Protein AF-A0ABD0MDK9-F1 (afdb_monomer)

Solvent-accessible surface area (backbone atoms only — not comparable to full-atom values): 8012 Å² total; per-residue (Å²): 131,85,77,74,62,84,59,56,64,58,52,56,48,63,74,42,46,63,67,39,83,63,83,45,73,47,79,45,79,49,77,34,37,79,89,39,46,69,60,51,54,50,42,45,72,70,36,65,70,64,54,49,23,35,31,42,37,36,30,46,27,69,69,56,95,83,61,62,72,77,84,61,72,55,81,54,61,50,82,54,96,24,39,38,39,37,40,30,68,89,30,32,78,54,69,41,82,74,48,78,44,80,48,94,55,40,35,34,43,33,34,37,35,37,46,85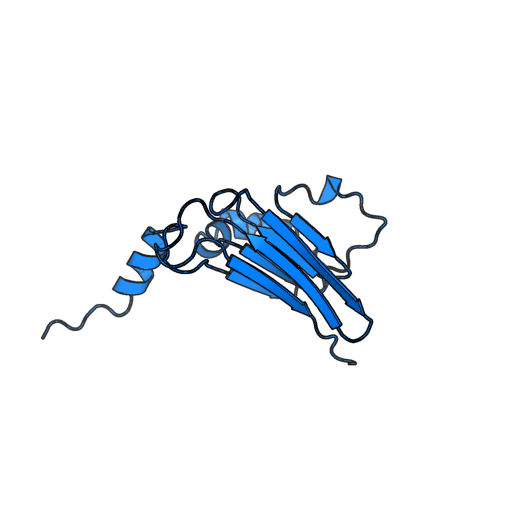,54,60,46,97,89,44,84,61,45,79,47,75,48,75,45,66,51,93,90,92

InterPro domains:
  IPR036691 Endonuclease/exonuclease/phosphatase superfamily [G3DSA:3.60.10.10] (24-136)

Radius of gyration: 16.63 Å; Cα contacts (8 Å, |Δi|>4): 218; chains: 1; bounding box: 62×32×38 Å

Foldseek 3Di:
DPDPPPCPVVVVQLVCQLQDQDFAEAEDEDLAQVVCVVVLVVCCVPPSSSVSGQKYKYFQNPDDPPDPCVVVPPPQWDDDQGIIMRGRVQFFDPKAWDDFDHDPQKTKTWIKTQTPHHPPVDRIDIDMHMDGDPVD

Secondary structure (DSSP, 8-state):
-----TTHHHHHHHHHGGGSSS--EEEEE-S-SGGGHHHHHHHHHH-HHHHT-SEEEEE-----TTS-GGGG--TTEEEETTEEEEE-TTT-SEEEEEEEEEETTEEEEEEEEE-SS--TT-S-EEEEEEE--TT-

Sequence (136 aa):
RKRGKRAGALVKLRDRGFRTALPSIHLANLRSLPNKMDELLFLNRINKDFSKCAALYFTETWLSESIPDNGLHISGFQLGGGLCFYINEGWCSDVTTLKKMCSPNLEALFINCKPFYSPREFSSFILVNVYVPPDA

pLDDT: mean 78.4, std 12.71, range [41.94, 91.75]

Organism: Cirrhinus mrigala (NCBI:txid683832)

Nearest PDB structures (foldseek):
  5tp1-assembly2_B  TM=6.676E-01  e=5.658E-01  Mus musculus
  5wy2-assembly1_A  TM=6.512E-01  e=5.658E-01  Homo sapiens
  6e8r-assembly2_B  TM=6.709E-01  e=7.823E-01  Homo sapiens
  2jq5-assembly1_A  TM=6.627E-01  e=1.495E+00  Rhodopseudomonas palustris
  8rj3-assembly1_H  TM=3.656E-01  e=1.702E+00  Homo sapiens

Structure (mmCIF, N/CA/C/O backbone):
data_AF-A0ABD0MDK9-F1
#
_entry.id   AF-A0ABD0MDK9-F1
#
loop_
_atom_site.group_PDB
_atom_site.id
_atom_site.type_symbol
_atom_site.label_atom_id
_atom_site.label_alt_id
_atom_site.label_comp_id
_atom_site.label_asym_id
_atom_site.label_entity_id
_atom_site.label_seq_id
_atom_site.pdbx_PDB_ins_code
_atom_site.Cartn_x
_atom_site.Cartn_y
_atom_site.Cartn_z
_atom_site.occupancy
_atom_site.B_iso_or_equiv
_atom_site.auth_seq_id
_atom_site.auth_comp_id
_atom_site.auth_asym_id
_atom_site.auth_atom_id
_atom_site.pdbx_PDB_model_num
ATOM 1 N N . ARG A 1 1 ? -42.391 10.320 0.387 1.00 51.50 1 ARG A N 1
ATOM 2 C CA . ARG A 1 1 ? -41.170 9.478 0.521 1.00 51.50 1 ARG A CA 1
ATOM 3 C C . ARG A 1 1 ? -39.940 10.352 0.237 1.00 51.50 1 ARG A C 1
ATOM 5 O O . ARG A 1 1 ? -39.731 10.706 -0.916 1.00 51.50 1 ARG A O 1
ATOM 12 N N . LYS A 1 2 ? -39.170 10.787 1.251 1.00 54.94 2 LYS A N 1
ATOM 13 C CA . LYS A 1 2 ? -37.947 11.588 1.019 1.00 54.94 2 LYS A CA 1
ATOM 14 C C . LYS A 1 2 ? -36.906 10.698 0.329 1.00 54.94 2 LYS A C 1
ATOM 16 O O . LYS A 1 2 ? -36.424 9.743 0.928 1.00 54.94 2 LYS A O 1
ATOM 21 N N . ARG A 1 3 ? -36.597 10.982 -0.938 1.00 56.81 3 ARG A N 1
ATOM 22 C CA . ARG A 1 3 ? -35.500 10.342 -1.680 1.00 56.81 3 ARG A CA 1
ATOM 23 C C . ARG A 1 3 ? -34.206 10.639 -0.915 1.00 56.81 3 ARG A C 1
ATOM 25 O O . ARG A 1 3 ? -33.827 11.802 -0.798 1.00 56.81 3 ARG A O 1
ATOM 32 N N . GLY A 1 4 ? -33.565 9.619 -0.344 1.00 62.53 4 GLY A N 1
ATOM 33 C CA . GLY A 1 4 ? -32.266 9.790 0.308 1.00 62.53 4 GLY A CA 1
ATOM 34 C C . GLY A 1 4 ? -31.289 10.443 -0.670 1.00 62.53 4 GLY A C 1
ATOM 35 O O . GLY A 1 4 ? -31.184 10.005 -1.818 1.00 62.53 4 GLY A O 1
ATOM 36 N N . LYS A 1 5 ? -30.608 11.520 -0.255 1.00 60.97 5 LYS A N 1
ATOM 37 C CA . LYS A 1 5 ? -29.546 12.122 -1.071 1.00 60.97 5 LYS A CA 1
ATOM 38 C C . LYS A 1 5 ? -28.482 11.045 -1.282 1.00 60.97 5 LYS A C 1
ATOM 40 O O . LYS A 1 5 ? -27.826 10.657 -0.320 1.00 60.97 5 LYS A O 1
ATOM 45 N N . ARG A 1 6 ? -28.317 10.567 -2.521 1.00 58.44 6 ARG A N 1
ATOM 46 C CA . ARG A 1 6 ? -27.369 9.495 -2.894 1.00 58.44 6 ARG A CA 1
ATOM 47 C C . ARG A 1 6 ? -25.938 9.760 -2.395 1.00 58.44 6 ARG A C 1
ATOM 49 O O . ARG A 1 6 ? -25.221 8.824 -2.080 1.00 58.44 6 ARG A O 1
ATOM 56 N N . ALA A 1 7 ? -25.564 11.030 -2.227 1.00 65.06 7 ALA A N 1
ATOM 57 C CA . ALA A 1 7 ? -24.261 11.443 -1.709 1.00 65.06 7 ALA A CA 1
ATOM 58 C C . ALA A 1 7 ? -24.119 11.406 -0.169 1.00 65.06 7 ALA A C 1
ATOM 60 O O . ALA A 1 7 ? -23.004 11.466 0.334 1.00 65.06 7 ALA A O 1
ATOM 61 N N . GLY A 1 8 ? -25.204 11.301 0.608 1.00 75.81 8 GLY A N 1
ATOM 62 C CA . GLY A 1 8 ? -25.149 11.445 2.071 1.00 75.81 8 GLY A CA 1
ATOM 63 C C . GLY A 1 8 ? -24.365 10.338 2.786 1.00 75.81 8 GLY A C 1
ATOM 64 O O . GLY A 1 8 ? -23.728 10.604 3.798 1.00 75.81 8 GLY A O 1
ATOM 65 N N . ALA A 1 9 ? -24.383 9.111 2.259 1.00 75.44 9 ALA A N 1
ATOM 66 C CA . ALA A 1 9 ? -23.594 8.005 2.807 1.00 75.44 9 ALA A CA 1
ATOM 67 C C . ALA A 1 9 ? -22.091 8.190 2.541 1.00 75.44 9 ALA A C 1
ATOM 69 O O . ALA A 1 9 ? -21.283 8.000 3.443 1.00 75.44 9 ALA A O 1
ATOM 70 N N . LEU A 1 10 ? -21.731 8.628 1.331 1.00 73.88 10 LEU A N 1
ATOM 71 C CA . LEU A 1 10 ? -20.344 8.874 0.937 1.00 73.88 10 LEU A CA 1
ATOM 72 C C . LEU A 1 10 ? -19.743 10.064 1.697 1.00 73.88 10 LEU A C 1
ATOM 74 O O . LEU A 1 10 ? -18.620 9.978 2.179 1.00 73.88 10 LEU A O 1
ATOM 78 N N . VAL A 1 11 ? -20.518 11.136 1.890 1.00 77.06 11 VAL A N 1
ATOM 79 C CA . VAL A 1 11 ? -20.119 12.274 2.735 1.00 77.06 11 VAL A CA 1
ATOM 80 C C . VAL A 1 11 ? -19.878 11.818 4.177 1.00 77.06 11 VAL A C 1
ATOM 82 O O . VAL A 1 11 ? -18.810 12.070 4.719 1.00 77.06 11 VAL A O 1
ATOM 85 N N . LYS A 1 12 ? -20.800 11.037 4.761 1.00 77.69 12 LYS A N 1
ATOM 86 C CA . LYS A 1 12 ? -20.620 10.472 6.110 1.00 77.69 12 LYS A CA 1
ATOM 87 C C . LYS A 1 12 ? -19.401 9.553 6.225 1.00 77.69 12 LYS A C 1
ATOM 89 O O . LYS A 1 12 ? -18.816 9.477 7.298 1.00 77.69 12 LYS A O 1
ATOM 94 N N . LEU A 1 13 ? -19.043 8.824 5.166 1.00 76.19 13 LEU A N 1
ATOM 95 C CA . LEU A 1 13 ? -17.830 8.000 5.139 1.00 76.19 13 LEU A CA 1
ATOM 96 C C . LEU A 1 13 ? -16.570 8.870 5.104 1.00 76.19 13 LEU A C 1
ATOM 98 O O . LEU A 1 13 ? -15.664 8.635 5.897 1.00 76.19 13 LEU A O 1
ATOM 102 N N . ARG A 1 14 ? -16.540 9.913 4.266 1.00 76.94 14 ARG A N 1
ATOM 103 C CA . ARG A 1 14 ? -15.432 10.883 4.218 1.00 76.94 14 ARG A CA 1
ATOM 104 C C . ARG A 1 14 ? -15.234 11.613 5.549 1.00 76.94 14 ARG A C 1
ATOM 106 O O . ARG A 1 14 ? -14.097 11.821 5.968 1.00 76.94 14 ARG A O 1
ATOM 113 N N . ASP A 1 15 ? -16.323 11.940 6.243 1.00 78.88 15 ASP A N 1
ATOM 114 C CA . ASP A 1 15 ? -16.276 12.584 7.562 1.00 78.88 15 ASP A CA 1
ATOM 115 C C . ASP A 1 15 ? -15.698 11.666 8.652 1.00 78.88 15 ASP A C 1
ATOM 117 O O . ASP A 1 15 ? -15.120 12.151 9.624 1.00 78.88 15 ASP A O 1
ATOM 121 N N . ARG A 1 16 ? -15.803 10.338 8.495 1.00 77.81 16 ARG A N 1
ATOM 122 C CA . ARG A 1 16 ? -15.221 9.368 9.440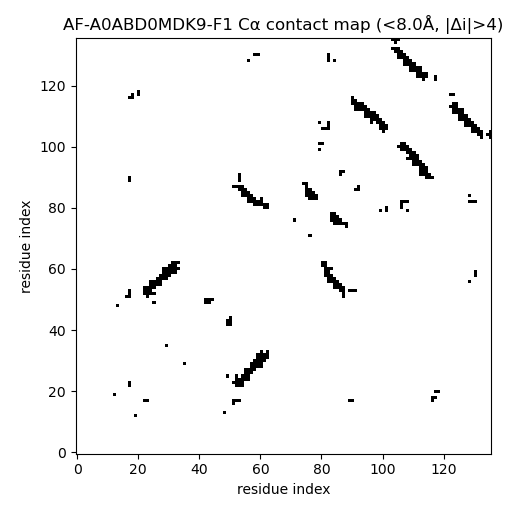 1.00 77.81 16 ARG A CA 1
ATOM 123 C C . ARG A 1 16 ? -13.698 9.261 9.332 1.00 77.81 16 ARG A C 1
ATOM 125 O O . ARG A 1 16 ? -13.079 8.789 10.285 1.00 77.81 16 ARG A O 1
ATOM 132 N N . GLY A 1 17 ? -13.093 9.691 8.220 1.00 81.88 17 GLY A N 1
ATOM 133 C CA . GLY A 1 17 ? -11.649 9.575 7.994 1.00 81.88 17 GLY A CA 1
ATOM 134 C C . GLY A 1 17 ? -11.162 8.137 8.198 1.00 81.88 17 GLY A C 1
ATOM 135 O O . GLY A 1 17 ? -11.705 7.217 7.600 1.00 81.88 17 GLY A O 1
ATOM 136 N N . PHE A 1 18 ? -10.201 7.937 9.103 1.00 80.69 18 PHE A N 1
ATOM 137 C C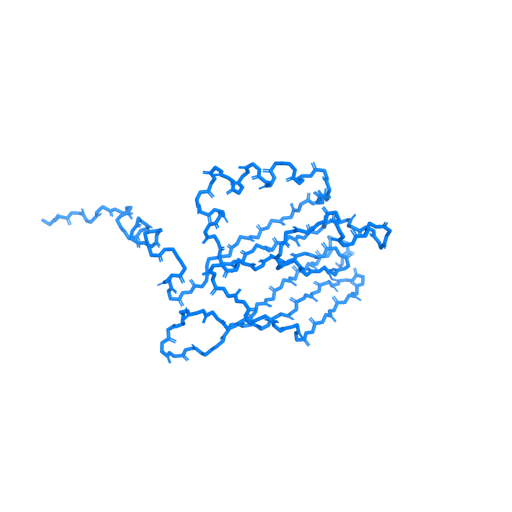A . PHE A 1 18 ? -9.633 6.619 9.423 1.00 80.69 18 PHE A CA 1
ATOM 138 C C . PHE A 1 18 ? -10.514 5.725 10.311 1.00 80.69 18 PHE A C 1
ATOM 140 O O . PHE A 1 18 ? -10.139 4.594 10.598 1.00 80.69 18 PHE A O 1
ATOM 147 N N . ARG A 1 19 ? -11.683 6.203 10.764 1.00 79.62 19 ARG A N 1
ATOM 148 C CA . ARG A 1 19 ? -12.630 5.434 11.601 1.00 79.62 19 ARG A CA 1
ATOM 149 C C . ARG A 1 19 ? -13.679 4.683 10.776 1.00 79.62 19 ARG A C 1
ATOM 151 O O . ARG A 1 19 ? -14.801 4.442 11.232 1.00 79.62 19 ARG A O 1
ATOM 158 N N . THR A 1 20 ? -13.373 4.390 9.521 1.00 80.56 20 THR A N 1
ATOM 159 C CA . THR A 1 20 ? -14.208 3.540 8.674 1.00 80.56 20 THR A CA 1
ATOM 160 C C . THR A 1 20 ? -14.049 2.077 9.078 1.00 80.56 20 THR A C 1
ATOM 162 O O . THR A 1 20 ? -13.033 1.680 9.636 1.00 80.56 20 THR A O 1
ATOM 165 N N . ALA A 1 21 ? -15.069 1.256 8.810 1.00 77.88 21 ALA A N 1
ATOM 166 C CA . ALA A 1 21 ? -15.004 -0.168 9.147 1.00 77.88 21 ALA A CA 1
ATOM 167 C C . ALA A 1 21 ? -13.939 -0.921 8.329 1.00 77.88 21 ALA A C 1
ATOM 169 O O . ALA A 1 21 ? -13.402 -1.923 8.784 1.00 77.88 21 ALA A O 1
ATOM 170 N N . LEU A 1 22 ? -13.636 -0.421 7.130 1.00 83.31 22 LEU A N 1
ATOM 171 C CA . LEU A 1 22 ? -12.591 -0.931 6.252 1.00 83.31 22 LEU A CA 1
ATOM 172 C C . LEU A 1 22 ? -11.615 0.201 5.904 1.00 83.31 22 LEU A C 1
ATOM 174 O O . LEU A 1 22 ? -12.057 1.354 5.800 1.00 83.31 22 LEU A O 1
ATOM 178 N N . PRO A 1 23 ? -10.322 -0.103 5.710 1.00 87.31 23 PRO A N 1
ATOM 179 C CA . PRO A 1 23 ? -9.337 0.887 5.296 1.00 87.31 23 PRO A CA 1
ATOM 180 C C . PRO A 1 23 ? -9.608 1.395 3.875 1.00 87.31 23 PRO A C 1
ATOM 182 O O . PRO A 1 23 ? -9.969 0.632 2.979 1.00 87.31 23 PRO A O 1
ATOM 185 N N . SER A 1 24 ? -9.411 2.695 3.660 1.00 88.88 24 SER A N 1
ATOM 186 C CA . SER A 1 24 ? -9.404 3.315 2.334 1.00 88.88 24 SER A CA 1
ATOM 187 C C . SER A 1 24 ? -8.052 3.087 1.657 1.00 88.88 24 SER A C 1
ATOM 189 O O . SER A 1 24 ? -7.015 3.502 2.170 1.00 88.88 24 SER A O 1
ATOM 191 N N . ILE A 1 25 ? -8.055 2.446 0.491 1.00 90.00 25 ILE A N 1
ATOM 192 C CA . ILE A 1 25 ? -6.833 2.087 -0.236 1.00 90.00 25 ILE A CA 1
ATOM 193 C C . ILE A 1 25 ? -6.833 2.796 -1.588 1.00 90.00 25 ILE A C 1
ATOM 195 O O . ILE A 1 25 ? -7.845 2.782 -2.292 1.00 90.00 25 ILE A O 1
ATOM 199 N N . HIS A 1 26 ? -5.705 3.399 -1.955 1.00 90.25 26 HIS A N 1
ATOM 200 C CA . HIS A 1 26 ? -5.479 3.913 -3.303 1.00 90.25 26 HIS A CA 1
ATOM 201 C C . HIS A 1 26 ? -4.430 3.056 -4.001 1.00 90.25 26 HIS A C 1
ATOM 203 O O . HIS A 1 26 ? -3.341 2.882 -3.469 1.00 90.25 26 HIS A O 1
ATOM 209 N N . LEU A 1 27 ? -4.744 2.539 -5.184 1.00 90.19 27 LEU A N 1
ATOM 210 C CA . LEU A 1 27 ? -3.820 1.754 -5.997 1.00 90.19 27 LEU A CA 1
ATOM 211 C C . LEU A 1 27 ? -3.526 2.529 -7.277 1.00 90.19 27 LEU A C 1
ATOM 213 O O . LEU A 1 27 ? -4.458 2.898 -7.992 1.00 90.19 27 LEU A O 1
ATOM 217 N N . ALA A 1 28 ? -2.249 2.758 -7.572 1.00 88.88 28 ALA A N 1
ATOM 218 C CA . ALA A 1 28 ? -1.833 3.422 -8.796 1.00 88.88 28 ALA A CA 1
ATOM 219 C C . ALA A 1 28 ? -0.573 2.783 -9.380 1.00 88.88 28 ALA A C 1
ATOM 221 O O . ALA A 1 28 ? 0.421 2.555 -8.694 1.00 88.88 28 ALA A O 1
ATOM 222 N N . ASN A 1 29 ? -0.606 2.551 -10.685 1.00 88.56 29 ASN A N 1
ATOM 223 C CA . ASN A 1 29 ? 0.578 2.193 -11.442 1.00 88.56 29 ASN A CA 1
ATOM 224 C C . ASN A 1 29 ? 1.309 3.480 -11.847 1.00 88.56 29 ASN A C 1
ATOM 226 O O . ASN A 1 29 ? 0.755 4.308 -12.576 1.00 88.56 29 ASN A O 1
ATOM 230 N N . LEU A 1 30 ? 2.522 3.681 -11.329 1.00 85.00 30 LEU A N 1
ATOM 231 C CA . LEU A 1 30 ? 3.244 4.937 -11.496 1.00 85.00 30 LEU A CA 1
ATOM 232 C C . LEU A 1 30 ? 4.174 4.955 -12.701 1.00 85.00 30 LEU A C 1
ATOM 234 O O . LEU A 1 30 ? 4.424 6.050 -13.195 1.00 85.00 30 LEU A O 1
ATOM 238 N N . ARG A 1 31 ? 4.647 3.814 -13.211 1.00 83.38 31 ARG A N 1
ATOM 239 C CA . ARG A 1 31 ? 5.598 3.768 -14.338 1.00 83.38 31 ARG A CA 1
ATOM 240 C C . ARG A 1 31 ? 6.743 4.784 -14.188 1.00 83.38 31 ARG A C 1
ATOM 242 O O . ARG A 1 31 ? 6.872 5.673 -15.028 1.00 83.38 31 ARG A O 1
ATOM 249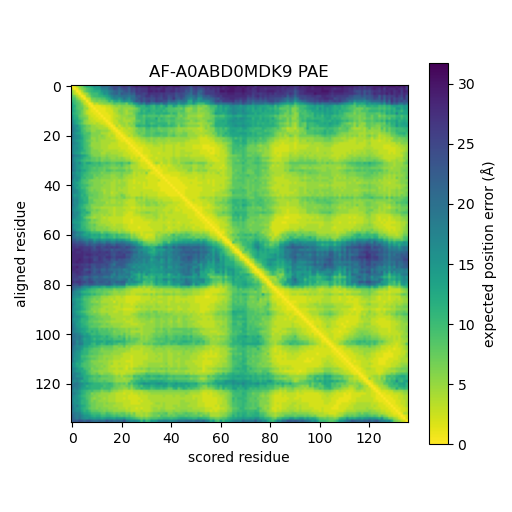 N N . SER A 1 32 ? 7.500 4.689 -13.091 1.00 82.25 32 SER A N 1
ATOM 250 C CA . SER A 1 32 ? 8.472 5.657 -12.539 1.00 82.25 32 SER A CA 1
ATOM 251 C C . SER A 1 32 ? 7.922 6.537 -11.407 1.00 82.25 32 SER A C 1
ATOM 253 O O . SER A 1 32 ? 7.333 7.594 -11.641 1.00 82.25 32 SER A O 1
ATOM 255 N N . LEU A 1 33 ? 8.228 6.154 -10.162 1.00 82.50 33 LEU A N 1
ATOM 256 C CA . LEU A 1 33 ? 7.958 6.951 -8.960 1.00 82.50 33 LEU A CA 1
ATOM 257 C C . LEU A 1 33 ? 8.763 8.267 -8.918 1.00 82.50 33 LEU A C 1
ATOM 259 O O . LEU A 1 33 ? 8.130 9.296 -8.682 1.00 82.50 33 LEU A O 1
ATOM 263 N N . PRO A 1 34 ? 10.093 8.299 -9.177 1.00 78.62 34 PRO A N 1
ATOM 264 C CA . PRO A 1 34 ? 10.891 9.524 -9.024 1.00 78.62 34 PRO A CA 1
ATOM 265 C C . PRO A 1 34 ? 10.343 10.715 -9.817 1.00 78.62 34 PRO A C 1
ATOM 267 O O . PRO A 1 34 ? 10.205 11.809 -9.281 1.00 78.62 34 PRO A O 1
ATOM 270 N N . ASN A 1 35 ? 9.923 10.474 -11.060 1.00 84.06 35 ASN A N 1
ATOM 271 C CA . ASN A 1 35 ? 9.374 11.503 -11.949 1.00 84.06 35 ASN A CA 1
ATOM 272 C C . ASN A 1 35 ? 8.013 12.062 -11.503 1.00 84.06 35 ASN A C 1
ATOM 274 O O . ASN A 1 35 ? 7.578 13.080 -12.028 1.00 84.06 35 ASN A O 1
ATOM 278 N N . LYS A 1 36 ? 7.321 11.393 -10.573 1.00 85.50 36 LYS A N 1
ATOM 279 C CA . LYS A 1 36 ? 5.967 11.750 -10.123 1.00 85.50 36 LYS A CA 1
ATOM 280 C C . LYS A 1 36 ? 5.914 12.195 -8.667 1.00 85.50 36 LYS A C 1
ATOM 282 O O . LYS A 1 36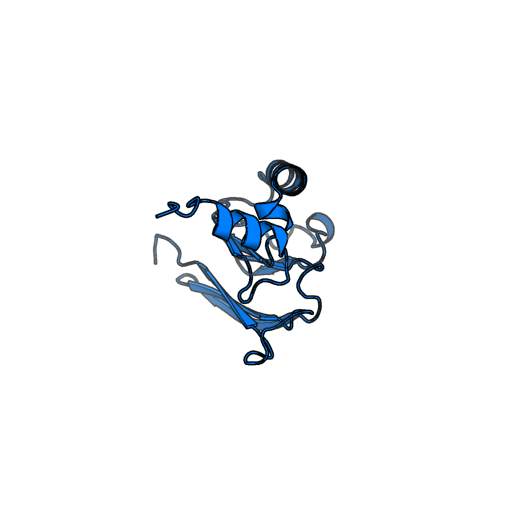 ? 4.830 12.473 -8.164 1.00 85.50 36 LYS A O 1
ATOM 287 N N . MET A 1 37 ? 7.053 12.281 -7.981 1.00 81.38 37 MET A N 1
ATOM 288 C CA . MET A 1 37 ? 7.085 12.624 -6.558 1.00 81.38 37 MET A CA 1
ATOM 289 C C . MET A 1 37 ? 6.453 13.989 -6.270 1.00 81.38 37 MET A C 1
ATOM 291 O O . MET A 1 37 ? 5.618 14.084 -5.373 1.00 81.38 37 MET A O 1
ATOM 295 N N . ASP A 1 38 ? 6.767 15.020 -7.057 1.00 84.50 38 ASP A N 1
ATOM 296 C CA . ASP A 1 38 ? 6.208 16.363 -6.852 1.00 84.50 38 ASP A CA 1
ATOM 297 C C . ASP A 1 38 ? 4.688 16.399 -7.062 1.00 84.50 38 ASP A C 1
ATOM 299 O O . ASP A 1 38 ? 3.955 16.985 -6.260 1.00 84.50 38 ASP A O 1
ATOM 303 N N . GLU A 1 39 ? 4.192 15.707 -8.092 1.00 87.56 39 GLU A N 1
ATOM 304 C CA . GLU A 1 39 ? 2.757 15.568 -8.348 1.00 87.56 39 GLU A CA 1
ATOM 305 C C . GLU A 1 39 ? 2.057 14.805 -7.219 1.00 87.56 39 GLU A C 1
ATOM 307 O O . GLU A 1 39 ? 0.997 15.223 -6.757 1.00 87.56 39 GLU A O 1
ATOM 312 N N . LEU A 1 40 ? 2.655 13.719 -6.721 1.00 85.81 40 LEU A N 1
ATOM 313 C CA . LEU A 1 40 ? 2.113 12.939 -5.608 1.00 85.81 40 LEU A CA 1
ATOM 314 C C . LEU A 1 40 ? 2.081 13.749 -4.309 1.00 85.81 40 LEU A C 1
ATOM 316 O O . LEU A 1 40 ? 1.089 13.701 -3.580 1.00 85.81 40 LEU A O 1
ATOM 320 N N . LEU A 1 41 ? 3.120 14.539 -4.031 1.00 84.69 41 LEU A N 1
ATOM 321 C CA . LEU A 1 41 ? 3.156 15.441 -2.879 1.00 84.69 41 LEU A CA 1
ATOM 322 C C . LEU A 1 41 ? 2.097 16.543 -2.997 1.00 84.69 41 LEU A C 1
ATOM 324 O O . LEU A 1 41 ? 1.430 16.873 -2.012 1.00 84.69 41 LEU A O 1
ATOM 328 N N . PHE A 1 42 ? 1.898 17.090 -4.194 1.00 87.31 42 PHE A N 1
ATOM 329 C CA . PHE A 1 42 ? 0.848 18.068 -4.466 1.00 87.31 42 PHE A CA 1
ATOM 330 C C . PHE A 1 42 ? -0.555 17.461 -4.311 1.00 87.31 42 PHE A C 1
ATOM 332 O O . PHE A 1 42 ? -1.411 18.037 -3.631 1.00 87.31 42 PHE A O 1
ATOM 339 N N . LEU A 1 43 ? -0.777 16.259 -4.851 1.00 86.44 43 LEU A N 1
ATOM 340 C CA . LEU A 1 43 ? -2.017 15.497 -4.691 1.00 86.44 43 LEU A CA 1
ATOM 341 C C . LEU A 1 43 ? -2.303 15.188 -3.222 1.00 86.44 43 LEU A C 1
ATOM 343 O O . LEU A 1 43 ? -3.440 15.357 -2.782 1.00 86.44 43 LEU A O 1
ATOM 347 N N . ASN A 1 44 ? -1.282 14.829 -2.444 1.00 84.75 44 ASN A N 1
ATOM 348 C CA . ASN A 1 44 ? -1.406 14.612 -1.005 1.00 84.75 44 ASN A CA 1
ATOM 349 C C . ASN A 1 44 ? -1.808 15.886 -0.241 1.00 84.75 44 ASN A C 1
ATOM 351 O O . ASN A 1 44 ? -2.473 15.818 0.788 1.00 84.75 44 ASN A O 1
ATOM 355 N N . ARG A 1 45 ? -1.467 17.078 -0.738 1.00 84.69 45 ARG A N 1
ATOM 356 C CA . ARG A 1 45 ? -1.893 18.339 -0.106 1.00 84.69 45 ARG A CA 1
ATOM 357 C C . ARG A 1 45 ? -3.323 18.727 -0.471 1.00 84.69 45 ARG A C 1
ATOM 359 O O . ARG A 1 45 ? -4.050 19.245 0.374 1.00 84.69 45 ARG A O 1
ATOM 366 N N . ILE A 1 46 ? -3.732 18.496 -1.716 1.00 87.44 46 ILE A N 1
ATOM 367 C CA . ILE A 1 46 ? -5.001 19.020 -2.243 1.00 87.44 46 ILE A CA 1
ATOM 368 C C . ILE A 1 46 ? -6.148 18.031 -2.088 1.00 87.44 46 ILE A C 1
ATOM 370 O O . ILE A 1 46 ? -7.272 18.420 -1.759 1.00 87.44 46 ILE A O 1
ATOM 374 N N . ASN A 1 47 ? -5.891 16.747 -2.325 1.00 86.69 47 ASN A N 1
ATOM 375 C CA . ASN A 1 47 ? -6.933 15.741 -2.343 1.00 86.69 47 ASN A CA 1
ATOM 376 C C . ASN A 1 47 ? -7.070 15.085 -0.967 1.00 86.69 47 ASN A C 1
ATOM 378 O O . ASN A 1 47 ? -6.277 14.233 -0.576 1.00 86.69 47 ASN A O 1
ATOM 382 N N . LYS A 1 48 ? -8.134 15.456 -0.246 1.00 81.50 48 LYS A N 1
ATOM 383 C CA . LYS A 1 48 ? -8.453 14.885 1.071 1.00 81.50 48 LYS A CA 1
ATOM 384 C C . LYS A 1 48 ? -8.730 13.387 1.034 1.00 81.50 48 LYS A C 1
ATOM 386 O O . LYS A 1 48 ? -8.496 12.732 2.040 1.00 81.50 48 LYS A O 1
ATOM 391 N N . ASP A 1 49 ? -9.248 12.858 -0.073 1.00 81.75 49 ASP A N 1
ATOM 392 C CA . ASP A 1 49 ? -9.471 11.417 -0.186 1.00 81.75 49 ASP A CA 1
ATOM 393 C C . ASP A 1 49 ? -8.127 10.689 -0.292 1.00 81.75 49 ASP A C 1
ATOM 395 O O . ASP A 1 49 ? -7.954 9.660 0.345 1.00 81.75 49 ASP A O 1
ATOM 399 N N . PHE A 1 50 ? -7.162 11.265 -1.015 1.00 84.25 50 PHE A N 1
ATOM 400 C CA . PHE A 1 50 ? -5.810 10.721 -1.146 1.00 84.25 50 PHE A CA 1
ATOM 401 C C . PHE A 1 50 ? -5.018 10.837 0.163 1.00 84.25 50 PHE A C 1
ATOM 403 O O . PHE A 1 50 ? -4.412 9.871 0.613 1.00 84.25 50 PHE A O 1
ATOM 410 N N . SER A 1 51 ? -5.074 11.991 0.830 1.00 82.88 51 SER A N 1
ATOM 411 C CA . SER A 1 51 ? -4.319 12.224 2.068 1.00 82.88 51 SER A CA 1
ATOM 412 C C . SER A 1 51 ? -4.900 11.544 3.299 1.00 82.88 51 SER A C 1
ATOM 414 O O . SER A 1 51 ? -4.184 11.277 4.262 1.00 82.88 51 SER A O 1
ATOM 416 N N . LYS A 1 52 ? -6.200 11.230 3.270 1.00 83.69 52 LYS A N 1
ATOM 417 C CA . LYS A 1 52 ? -6.878 10.411 4.284 1.00 83.69 52 LYS A CA 1
ATOM 418 C C . LYS A 1 52 ? -7.073 8.962 3.836 1.00 83.69 52 LYS A C 1
ATOM 420 O O . LYS A 1 52 ? -7.876 8.245 4.438 1.00 83.69 52 LYS A O 1
ATOM 425 N N . CYS A 1 53 ? -6.360 8.511 2.805 1.00 87.06 53 CYS A N 1
ATOM 426 C CA . CYS A 1 53 ? -6.248 7.084 2.545 1.00 87.06 53 CYS A CA 1
ATOM 427 C C . CYS A 1 53 ? -5.466 6.420 3.678 1.00 87.06 53 CYS A C 1
ATOM 429 O O . CYS A 1 53 ? -4.458 6.951 4.141 1.00 87.06 53 CYS A O 1
ATOM 431 N N . ALA A 1 54 ? -5.944 5.262 4.120 1.00 88.25 54 ALA A N 1
ATOM 432 C CA . ALA A 1 54 ? -5.255 4.407 5.076 1.00 88.25 54 ALA A CA 1
ATOM 433 C C . ALA A 1 54 ? -3.941 3.865 4.491 1.00 88.25 54 ALA A C 1
ATOM 435 O O . ALA A 1 54 ? -2.926 3.829 5.186 1.00 88.25 54 ALA A O 1
ATOM 436 N N . ALA A 1 55 ? -3.956 3.487 3.210 1.00 88.50 55 ALA A N 1
ATOM 437 C CA . ALA A 1 55 ? -2.778 2.995 2.511 1.00 88.50 55 ALA A CA 1
ATOM 438 C C . ALA A 1 55 ? -2.754 3.419 1.032 1.00 88.50 55 ALA A C 1
ATOM 440 O O . ALA A 1 55 ? -3.806 3.513 0.391 1.00 88.50 55 ALA A O 1
ATOM 441 N N . LEU A 1 56 ? -1.556 3.649 0.489 1.00 88.69 56 LEU A N 1
ATOM 442 C CA . LEU A 1 56 ? -1.323 3.885 -0.939 1.00 88.69 56 LEU A CA 1
ATOM 443 C C . LEU A 1 56 ? -0.416 2.784 -1.490 1.00 88.69 56 LEU A C 1
ATOM 445 O O . LEU A 1 56 ? 0.633 2.483 -0.919 1.00 88.69 56 LEU A O 1
ATOM 449 N N . TYR A 1 57 ? -0.837 2.167 -2.587 1.00 88.88 57 TYR A N 1
ATOM 450 C CA . TYR A 1 57 ? -0.133 1.088 -3.262 1.00 88.88 57 TYR A CA 1
ATOM 451 C C . TYR A 1 57 ? 0.353 1.614 -4.599 1.00 88.88 57 TYR A C 1
ATOM 453 O O . TYR A 1 57 ? -0.448 2.030 -5.442 1.00 88.88 57 TYR A O 1
ATOM 461 N N . PHE A 1 58 ? 1.662 1.568 -4.793 1.00 87.81 58 PHE A N 1
ATOM 462 C CA . PHE A 1 58 ? 2.285 1.948 -6.043 1.00 87.81 58 PHE A CA 1
ATOM 463 C C . PHE A 1 58 ? 2.962 0.743 -6.683 1.00 87.81 58 PHE A C 1
ATOM 465 O O . PHE A 1 58 ? 3.640 -0.037 -6.008 1.00 87.81 58 PHE A O 1
ATOM 472 N N . THR A 1 59 ? 2.755 0.586 -7.986 1.00 86.75 59 THR A N 1
ATOM 473 C CA . THR A 1 59 ? 3.417 -0.429 -8.816 1.00 86.75 59 THR A CA 1
ATOM 474 C C . THR A 1 59 ? 4.259 0.250 -9.893 1.00 86.75 59 THR A C 1
ATOM 476 O O . THR A 1 59 ? 4.049 1.429 -10.197 1.00 86.75 59 THR A O 1
ATOM 479 N N . GLU A 1 60 ? 5.219 -0.486 -10.458 1.00 84.25 60 GLU A N 1
ATOM 480 C CA . GLU A 1 60 ? 6.185 0.020 -11.445 1.00 84.25 60 GLU A CA 1
ATOM 481 C C . GLU A 1 60 ? 6.914 1.290 -10.968 1.00 84.25 60 GLU A C 1
ATOM 483 O O . GLU A 1 60 ? 7.004 2.292 -11.675 1.00 84.25 60 GLU A O 1
ATOM 488 N N . THR A 1 61 ? 7.423 1.291 -9.734 1.00 76.94 61 THR A N 1
ATOM 489 C CA . THR A 1 61 ? 8.123 2.455 -9.173 1.00 76.94 61 THR A CA 1
ATOM 490 C C . THR A 1 61 ? 9.482 2.714 -9.811 1.00 76.94 61 THR A C 1
ATOM 492 O O . THR A 1 61 ? 9.951 3.849 -9.743 1.00 76.94 61 THR A O 1
ATOM 495 N N . TRP A 1 62 ? 10.071 1.700 -10.461 1.00 75.88 62 TRP A N 1
ATOM 496 C CA . TRP A 1 62 ? 11.371 1.755 -11.151 1.00 75.88 62 TRP A CA 1
ATOM 497 C C . TRP A 1 62 ? 12.477 2.373 -10.288 1.00 75.88 62 TRP A C 1
ATOM 499 O O . TRP A 1 62 ? 13.331 3.116 -10.767 1.00 75.88 62 TRP A O 1
ATOM 509 N N . LEU A 1 63 ? 12.437 2.092 -8.987 1.00 68.69 63 LEU A N 1
ATOM 510 C CA . LEU A 1 63 ? 13.489 2.499 -8.072 1.00 68.69 63 LEU A CA 1
ATOM 511 C C . LEU A 1 63 ? 14.663 1.540 -8.223 1.00 68.69 63 LEU A C 1
ATOM 513 O O . LEU A 1 63 ? 14.507 0.331 -8.069 1.00 68.69 63 LEU A O 1
ATOM 517 N N . SER A 1 64 ? 15.832 2.087 -8.536 1.00 60.69 64 SER A N 1
ATOM 518 C CA . SER A 1 64 ? 17.085 1.344 -8.521 1.00 60.69 64 SER A CA 1
ATOM 519 C C . SER A 1 64 ? 17.618 1.229 -7.091 1.00 60.69 64 SER A C 1
ATOM 521 O O . SER A 1 64 ? 17.439 2.137 -6.281 1.00 60.69 64 SER A O 1
ATOM 523 N N . GLU A 1 65 ? 18.360 0.155 -6.800 1.00 57.06 65 GLU A N 1
ATOM 524 C CA . GLU A 1 65 ? 19.079 -0.040 -5.522 1.00 57.06 65 GLU A CA 1
ATOM 525 C C . GLU A 1 65 ? 20.102 1.078 -5.218 1.00 57.06 65 GLU A C 1
ATOM 527 O O . GLU A 1 65 ? 20.639 1.160 -4.118 1.00 57.06 65 GLU A O 1
ATOM 532 N N . SER A 1 66 ? 20.377 1.952 -6.192 1.00 51.03 66 SER A N 1
ATOM 533 C CA . SER A 1 66 ? 21.295 3.087 -6.091 1.00 51.03 66 SER A CA 1
ATOM 534 C C 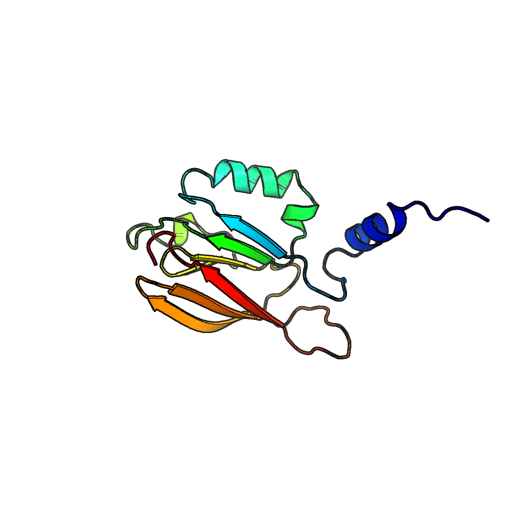. SER A 1 66 ? 20.676 4.373 -5.536 1.00 51.03 66 SER A C 1
ATOM 536 O O . SER A 1 66 ? 21.418 5.321 -5.277 1.00 51.03 66 SER A O 1
ATOM 538 N N . ILE A 1 67 ? 19.351 4.447 -5.360 1.00 53.38 67 ILE A N 1
ATOM 539 C CA . ILE A 1 67 ? 18.705 5.603 -4.728 1.00 53.38 67 ILE A CA 1
ATOM 540 C C . ILE A 1 67 ? 18.634 5.317 -3.222 1.00 53.38 67 ILE A C 1
ATOM 542 O O . ILE A 1 67 ? 17.893 4.422 -2.821 1.00 53.38 67 ILE A O 1
ATOM 546 N N . PRO A 1 68 ? 19.393 6.035 -2.373 1.00 49.09 68 PRO A N 1
ATOM 547 C CA . PRO A 1 68 ? 19.340 5.816 -0.935 1.00 49.09 68 PRO A CA 1
ATOM 548 C C . PRO A 1 68 ? 17.932 6.120 -0.408 1.00 49.09 68 PRO A C 1
ATOM 550 O O . PRO A 1 68 ? 17.325 7.119 -0.805 1.00 49.09 68 PRO A O 1
ATOM 553 N N . ASP A 1 69 ? 17.459 5.305 0.541 1.00 49.50 69 ASP A N 1
ATOM 554 C CA . ASP A 1 69 ? 16.153 5.428 1.222 1.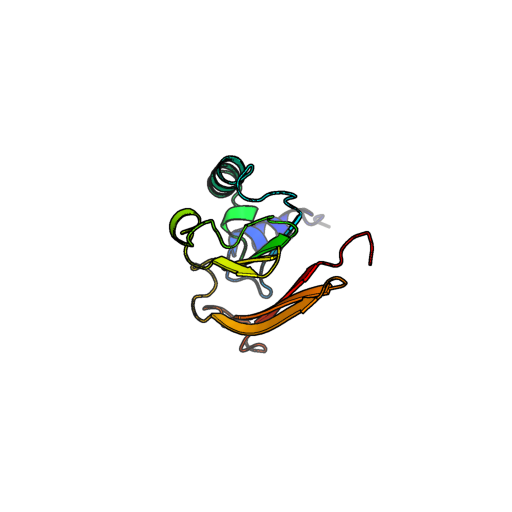00 49.50 69 ASP A CA 1
ATOM 555 C C . ASP A 1 69 ? 15.851 6.856 1.737 1.00 49.50 69 ASP A C 1
ATOM 557 O O . ASP A 1 69 ? 14.695 7.238 1.915 1.00 49.50 69 ASP A O 1
ATOM 561 N N . ASN A 1 70 ? 16.885 7.687 1.911 1.00 41.94 70 ASN A N 1
ATOM 562 C CA . ASN A 1 70 ? 16.786 9.091 2.312 1.00 41.94 70 ASN A CA 1
ATOM 563 C C . ASN A 1 70 ? 16.011 9.996 1.335 1.00 41.94 70 ASN A C 1
ATOM 565 O O . ASN A 1 70 ? 15.427 10.981 1.780 1.00 41.94 70 ASN A O 1
ATOM 569 N N . GLY A 1 71 ? 15.992 9.707 0.028 1.00 41.97 71 GLY A N 1
ATOM 570 C CA . GLY A 1 71 ? 15.264 10.530 -0.956 1.00 41.97 71 GLY A CA 1
ATOM 571 C C . GLY A 1 71 ? 13.744 10.324 -0.937 1.00 41.97 71 GLY A C 1
ATOM 572 O O . GLY A 1 71 ? 12.991 11.153 -1.445 1.00 41.97 71 GLY A O 1
ATOM 573 N N . LEU A 1 72 ? 13.294 9.225 -0.327 1.00 51.56 72 LEU A N 1
ATOM 574 C CA . LEU A 1 72 ? 11.900 8.790 -0.235 1.00 51.56 72 LEU A CA 1
ATOM 575 C C . LEU A 1 72 ? 11.427 8.750 1.221 1.00 51.56 72 LEU A C 1
ATOM 577 O O . LEU A 1 72 ? 10.579 7.934 1.579 1.00 51.56 72 LEU A O 1
ATOM 581 N N . HIS A 1 73 ? 11.961 9.632 2.072 1.00 45.34 73 HIS A N 1
ATOM 582 C CA . HIS A 1 73 ? 11.584 9.711 3.481 1.00 45.34 73 HIS A CA 1
ATOM 583 C C . HIS A 1 73 ? 10.202 10.362 3.669 1.00 45.34 73 HIS A C 1
ATOM 585 O O . HIS A 1 73 ? 10.043 11.407 4.294 1.00 45.34 73 HIS A O 1
ATOM 591 N N . ILE A 1 74 ? 9.174 9.732 3.111 1.00 50.31 74 ILE A N 1
ATOM 592 C CA . ILE A 1 74 ? 7.826 9.811 3.647 1.00 50.31 74 ILE A CA 1
ATOM 593 C C . ILE A 1 74 ? 7.743 8.624 4.611 1.00 50.31 74 ILE A C 1
ATOM 595 O O . ILE A 1 74 ? 7.895 7.467 4.214 1.00 50.31 74 ILE A O 1
ATOM 599 N N . SER A 1 75 ? 7.601 8.902 5.900 1.00 43.12 75 SER A N 1
ATOM 600 C CA . SER A 1 75 ? 7.561 7.870 6.930 1.00 43.12 75 SER A CA 1
ATOM 601 C C . SER A 1 75 ? 6.437 6.858 6.652 1.00 43.12 75 SER A C 1
ATOM 603 O O . SER A 1 75 ? 5.305 7.239 6.369 1.00 43.12 75 SER A O 1
ATOM 605 N N . GLY A 1 76 ? 6.762 5.559 6.641 1.00 47.66 76 GLY A N 1
ATOM 606 C CA . GLY A 1 76 ? 5.812 4.482 6.317 1.00 47.66 76 GLY A CA 1
ATOM 607 C C . GLY A 1 76 ? 5.906 3.899 4.899 1.00 47.66 76 GLY A C 1
ATOM 608 O O . GLY A 1 76 ? 5.061 3.075 4.545 1.00 47.66 76 GLY A O 1
ATOM 609 N N . PHE A 1 77 ? 6.903 4.290 4.094 1.00 58.44 77 PHE A N 1
ATOM 610 C CA . PHE A 1 77 ? 7.191 3.654 2.802 1.00 58.44 77 PHE A CA 1
ATOM 611 C C . PHE A 1 77 ? 7.984 2.338 2.963 1.00 58.44 77 PHE A C 1
ATOM 613 O O . PHE A 1 77 ? 9.037 2.320 3.594 1.00 58.44 77 PHE A O 1
ATOM 620 N N . GLN A 1 78 ? 7.506 1.239 2.364 1.00 57.69 78 GLN A N 1
ATOM 621 C CA . GLN A 1 78 ? 8.250 -0.022 2.206 1.00 57.69 78 GLN A CA 1
ATOM 622 C C . GLN A 1 78 ? 8.450 -0.353 0.721 1.00 57.69 78 GLN A C 1
ATOM 624 O O . GLN A 1 78 ? 7.494 -0.347 -0.058 1.00 57.69 78 GLN A O 1
ATOM 629 N N . LEU A 1 79 ? 9.694 -0.660 0.338 1.00 63.25 79 LEU A N 1
ATOM 630 C CA . LEU A 1 79 ? 10.116 -0.847 -1.054 1.00 63.25 79 LEU A CA 1
ATOM 631 C C . LEU A 1 79 ? 10.398 -2.318 -1.401 1.00 63.25 79 LEU A C 1
ATOM 633 O O . LEU A 1 79 ? 11.032 -3.066 -0.645 1.00 63.25 79 LEU A O 1
ATOM 637 N N . GLY A 1 80 ? 9.996 -2.744 -2.600 1.00 55.47 80 GLY A N 1
ATOM 638 C CA . GLY A 1 80 ? 10.441 -4.027 -3.132 1.00 55.47 80 GLY A CA 1
ATOM 639 C C . GLY A 1 80 ? 10.264 -4.212 -4.631 1.00 55.47 80 GLY A C 1
ATOM 640 O O . GLY A 1 80 ? 9.135 -4.272 -5.086 1.00 55.47 80 GLY A O 1
ATOM 641 N N . GLY A 1 81 ? 11.371 -4.365 -5.368 1.00 60.34 81 GLY A N 1
ATOM 642 C CA . GLY A 1 81 ? 11.422 -4.850 -6.765 1.00 60.34 81 GLY A CA 1
ATOM 643 C C . GLY A 1 81 ? 10.882 -3.901 -7.845 1.00 60.34 81 GLY A C 1
ATOM 644 O O . GLY A 1 81 ? 11.339 -3.929 -8.978 1.00 60.34 81 GLY A O 1
ATOM 645 N N . GLY A 1 82 ? 9.986 -2.995 -7.464 1.00 73.81 82 GLY A N 1
ATOM 646 C CA . GLY A 1 82 ? 9.124 -2.228 -8.365 1.00 73.81 82 GLY A CA 1
ATOM 647 C C . GLY A 1 82 ? 7.774 -1.910 -7.713 1.00 73.81 82 GLY A C 1
ATOM 648 O O . GLY A 1 82 ? 7.025 -1.055 -8.185 1.00 73.81 82 GLY A O 1
ATOM 649 N N . LEU A 1 83 ? 7.480 -2.547 -6.580 1.00 81.25 83 LEU A N 1
ATOM 650 C CA . LEU A 1 83 ? 6.394 -2.218 -5.676 1.00 81.25 83 LEU A CA 1
ATOM 651 C C . LEU A 1 83 ? 6.817 -1.216 -4.610 1.00 81.25 83 LEU A C 1
ATOM 653 O O . LEU A 1 83 ? 7.944 -1.209 -4.105 1.00 81.25 83 LEU A O 1
ATOM 657 N N . CYS A 1 84 ? 5.844 -0.414 -4.213 1.00 81.69 84 CYS A N 1
ATOM 658 C CA . CYS A 1 84 ? 5.962 0.509 -3.114 1.00 81.69 84 CYS A CA 1
ATOM 659 C C . CYS A 1 84 ? 4.652 0.545 -2.325 1.00 81.69 84 CYS A C 1
ATOM 661 O O . CYS A 1 84 ? 3.552 0.556 -2.885 1.00 81.69 84 CYS A O 1
ATOM 663 N N . PHE A 1 85 ? 4.794 0.516 -1.008 1.00 81.75 85 PHE A N 1
ATOM 664 C CA . PHE A 1 85 ? 3.696 0.517 -0.059 1.00 81.75 85 PHE A CA 1
ATOM 665 C C . PHE A 1 85 ? 3.836 1.720 0.848 1.00 81.75 85 PHE A C 1
ATOM 667 O O . PHE A 1 85 ? 4.871 1.859 1.486 1.00 81.75 85 PHE A O 1
ATOM 674 N N . TYR A 1 86 ? 2.799 2.540 0.950 1.00 83.69 86 TYR A N 1
ATOM 675 C CA . TYR A 1 86 ? 2.725 3.606 1.936 1.00 83.69 86 TYR A CA 1
ATOM 676 C C . TYR A 1 86 ? 1.582 3.346 2.900 1.00 83.69 86 TYR A C 1
ATOM 678 O O . TYR A 1 86 ? 0.448 3.101 2.475 1.00 83.69 86 TYR A O 1
ATOM 686 N N . ILE A 1 87 ? 1.877 3.442 4.191 1.00 86.12 87 ILE A N 1
ATOM 687 C CA . ILE A 1 87 ? 0.882 3.378 5.253 1.00 86.12 87 ILE A CA 1
ATOM 688 C C . ILE A 1 87 ? 0.778 4.735 5.920 1.00 86.12 87 ILE A C 1
ATOM 690 O O . ILE A 1 87 ? 1.774 5.336 6.309 1.00 86.12 87 ILE A O 1
ATOM 694 N N . ASN A 1 88 ? -0.455 5.212 6.050 1.00 86.00 88 ASN A N 1
ATOM 695 C CA . ASN A 1 88 ? -0.718 6.475 6.703 1.00 86.00 88 ASN A CA 1
ATOM 696 C C . ASN A 1 88 ? -0.564 6.316 8.216 1.00 86.00 88 ASN A C 1
ATOM 698 O O . ASN A 1 88 ? -1.320 5.573 8.848 1.00 86.00 88 ASN A O 1
ATOM 702 N N . GLU A 1 89 ? 0.366 7.066 8.801 1.00 84.81 89 GLU A N 1
ATOM 703 C CA . GLU A 1 89 ? 0.605 7.067 10.246 1.00 84.81 89 GLU A CA 1
ATOM 704 C C . GLU A 1 89 ? -0.624 7.485 11.055 1.00 84.81 89 GLU A C 1
ATOM 706 O O . GLU A 1 89 ? -0.746 7.107 12.212 1.00 84.81 89 GLU A O 1
ATOM 711 N N . GLY A 1 90 ? -1.563 8.237 10.468 1.00 83.88 90 GLY A N 1
ATOM 712 C CA . GLY A 1 90 ? -2.832 8.571 11.116 1.00 83.88 90 GLY A CA 1
ATOM 713 C C . GLY A 1 90 ? -3.807 7.390 11.214 1.00 83.88 90 GLY A C 1
ATOM 714 O O . GLY A 1 90 ? -4.753 7.438 12.003 1.00 83.88 90 GLY A O 1
ATOM 715 N N . TRP A 1 91 ? -3.594 6.332 10.427 1.00 86.62 91 TRP A N 1
ATOM 716 C CA . TRP A 1 91 ? -4.396 5.109 10.441 1.00 86.62 91 TRP A CA 1
ATOM 717 C C . TRP A 1 91 ? -3.737 3.993 11.255 1.00 86.62 91 TRP A C 1
ATOM 719 O O . TRP A 1 91 ? -4.405 3.359 12.078 1.00 86.62 91 TRP A O 1
ATOM 729 N N . CYS A 1 92 ? -2.447 3.744 11.025 1.00 85.81 92 CYS A N 1
ATOM 730 C CA . CYS A 1 92 ? -1.717 2.626 11.609 1.00 85.81 92 CYS A CA 1
ATOM 731 C C . CYS A 1 92 ? -0.218 2.937 11.709 1.00 85.81 92 CYS A C 1
ATOM 733 O O . CYS A 1 92 ? 0.379 3.398 10.740 1.00 85.81 92 CYS A O 1
ATOM 735 N N . SER A 1 93 ? 0.387 2.634 12.860 1.00 84.88 93 SER A N 1
ATOM 736 C CA . SER A 1 93 ? 1.846 2.653 13.053 1.00 84.88 93 SER A CA 1
ATOM 737 C C . SER A 1 93 ? 2.453 1.263 13.281 1.00 84.88 93 SER A C 1
ATOM 739 O O . SER A 1 93 ? 3.629 1.061 12.995 1.00 84.88 93 SER A O 1
ATOM 741 N N . ASP A 1 94 ? 1.669 0.288 13.758 1.00 86.12 94 ASP A N 1
ATOM 742 C CA . ASP A 1 94 ? 2.098 -1.109 13.905 1.00 86.12 94 ASP A CA 1
ATOM 743 C C . ASP A 1 94 ? 1.963 -1.843 12.563 1.00 86.12 94 ASP A C 1
ATOM 745 O O . ASP A 1 94 ? 0.922 -2.429 12.241 1.00 86.12 94 ASP A O 1
ATOM 749 N N . VAL A 1 95 ? 3.027 -1.749 11.764 1.00 86.12 95 VAL A N 1
ATOM 750 C CA . VAL A 1 95 ? 3.157 -2.384 10.451 1.00 86.12 95 VAL A CA 1
ATOM 751 C C . VAL A 1 95 ? 4.264 -3.430 10.499 1.00 86.12 95 VAL A C 1
ATOM 753 O O . VAL A 1 95 ? 5.404 -3.146 10.855 1.00 86.12 95 VAL A O 1
ATOM 756 N N . THR A 1 96 ? 3.933 -4.650 10.086 1.00 87.44 96 THR A N 1
ATOM 757 C CA . THR A 1 96 ? 4.844 -5.800 10.071 1.00 87.44 96 THR A CA 1
ATOM 758 C C . THR A 1 96 ? 4.898 -6.402 8.674 1.00 87.44 96 THR A C 1
ATOM 760 O O . THR A 1 96 ? 3.871 -6.782 8.117 1.00 87.44 96 THR A O 1
ATOM 763 N N . THR A 1 97 ? 6.084 -6.498 8.075 1.00 85.19 97 THR A N 1
ATOM 764 C CA . THR A 1 97 ? 6.245 -7.154 6.769 1.00 85.19 97 THR A CA 1
ATOM 765 C C . THR A 1 97 ? 6.165 -8.664 6.953 1.00 85.19 97 THR A C 1
ATOM 767 O O . THR A 1 97 ? 6.983 -9.246 7.660 1.00 85.19 97 THR A O 1
ATOM 770 N N . LEU A 1 98 ? 5.183 -9.307 6.323 1.00 87.56 98 LEU A N 1
ATOM 771 C CA . LEU A 1 98 ? 4.991 -10.753 6.430 1.00 87.56 98 LEU A CA 1
ATOM 772 C C . LEU A 1 98 ? 5.830 -11.510 5.404 1.00 87.56 98 LEU A C 1
ATOM 774 O O . LEU A 1 98 ? 6.483 -12.499 5.726 1.00 87.56 98 LEU A O 1
ATOM 778 N N . LYS A 1 99 ? 5.764 -11.079 4.142 1.00 85.69 99 LYS A N 1
ATOM 779 C CA . LYS A 1 99 ? 6.387 -11.786 3.023 1.00 85.69 99 LYS A CA 1
ATOM 780 C C . LYS A 1 99 ? 6.661 -10.828 1.873 1.00 85.69 99 LYS A C 1
ATOM 782 O O . LYS A 1 99 ? 5.823 -9.994 1.543 1.00 85.69 99 LYS A O 1
ATOM 787 N N . LYS A 1 100 ? 7.808 -11.004 1.222 1.00 84.25 100 LYS A N 1
ATOM 788 C CA . LYS A 1 100 ? 8.159 -10.359 -0.045 1.00 84.25 100 LYS A CA 1
ATOM 789 C C . LYS A 1 100 ? 8.395 -11.445 -1.087 1.00 84.25 100 LYS A C 1
ATOM 791 O O . LYS A 1 100 ? 9.112 -12.408 -0.827 1.00 84.25 100 LYS A O 1
ATOM 796 N N . MET A 1 101 ? 7.762 -11.306 -2.240 1.00 83.88 101 MET A N 1
ATOM 797 C CA . MET A 1 101 ? 7.949 -12.160 -3.405 1.00 83.88 101 MET A CA 1
ATOM 798 C C . MET A 1 101 ? 8.436 -11.273 -4.541 1.00 83.88 101 MET A C 1
ATOM 800 O O . MET A 1 101 ? 7.799 -10.275 -4.860 1.00 83.88 101 MET A O 1
ATOM 804 N N . CYS A 1 102 ? 9.583 -11.616 -5.110 1.00 77.81 102 CYS A N 1
ATOM 805 C CA . CYS A 1 102 ? 10.189 -10.888 -6.213 1.00 77.81 102 CYS A CA 1
ATOM 806 C C . CYS A 1 102 ? 10.583 -11.935 -7.246 1.00 77.81 102 CYS A C 1
ATOM 808 O O . CYS A 1 102 ? 11.580 -12.634 -7.075 1.00 77.81 102 CYS A O 1
ATOM 810 N N . SER A 1 103 ? 9.735 -12.124 -8.248 1.00 80.94 103 SER A N 1
ATOM 811 C CA . SER A 1 103 ? 9.990 -13.036 -9.358 1.00 80.94 103 SER A CA 1
ATOM 812 C C . SER A 1 103 ? 9.702 -12.317 -10.672 1.00 80.94 103 SER A C 1
ATOM 814 O O . SER A 1 103 ? 8.857 -11.423 -10.677 1.00 80.94 103 SER A O 1
ATOM 816 N N . PRO A 1 104 ? 10.341 -12.715 -11.786 1.00 78.56 104 PRO A N 1
ATOM 817 C CA . PRO A 1 104 ? 10.120 -12.076 -13.084 1.00 78.56 104 PRO A CA 1
ATOM 818 C C . PRO A 1 104 ? 8.656 -12.065 -13.539 1.00 78.56 104 PRO A C 1
ATOM 820 O O . PRO A 1 104 ? 8.273 -11.199 -14.310 1.00 78.56 104 PRO A O 1
ATOM 823 N N . ASN A 1 105 ? 7.838 -12.997 -13.041 1.00 83.69 105 ASN A N 1
ATOM 824 C CA . ASN A 1 105 ? 6.432 -13.143 -13.430 1.00 83.69 105 ASN A CA 1
ATOM 825 C C . ASN A 1 105 ? 5.466 -12.557 -12.385 1.00 83.69 105 ASN A C 1
ATOM 827 O O . ASN A 1 105 ? 4.272 -12.425 -12.639 1.00 83.69 105 ASN A O 1
ATOM 831 N N . LEU A 1 106 ? 5.956 -12.270 -11.176 1.00 85.69 106 LEU A N 1
ATOM 832 C CA . LEU A 1 106 ? 5.135 -11.840 -10.050 1.00 85.69 106 LEU A CA 1
ATOM 833 C C . LEU A 1 106 ? 5.981 -11.125 -9.002 1.00 85.69 106 LEU A C 1
ATOM 835 O O . LEU A 1 106 ? 6.870 -11.722 -8.380 1.00 85.69 106 LEU A O 1
ATOM 839 N N . GLU A 1 107 ? 5.603 -9.891 -8.712 1.00 86.81 107 GLU A N 1
ATOM 840 C CA . GLU A 1 107 ? 6.058 -9.160 -7.541 1.00 86.81 107 GLU A CA 1
ATOM 841 C C . GLU A 1 107 ? 4.900 -9.038 -6.557 1.00 86.81 107 GLU A C 1
ATOM 843 O O . GLU A 1 107 ? 3.789 -8.660 -6.924 1.00 86.81 107 GLU A O 1
ATOM 848 N N . ALA A 1 108 ? 5.138 -9.366 -5.290 1.00 87.50 108 ALA A N 1
ATOM 849 C CA . ALA A 1 108 ? 4.143 -9.179 -4.247 1.00 87.50 108 ALA A CA 1
ATOM 850 C C . ALA A 1 108 ? 4.778 -8.791 -2.911 1.00 87.50 108 ALA A C 1
ATOM 852 O O . ALA A 1 108 ? 5.787 -9.361 -2.490 1.00 87.50 108 ALA A O 1
ATOM 853 N N . LEU A 1 109 ? 4.147 -7.854 -2.210 1.00 86.25 109 LE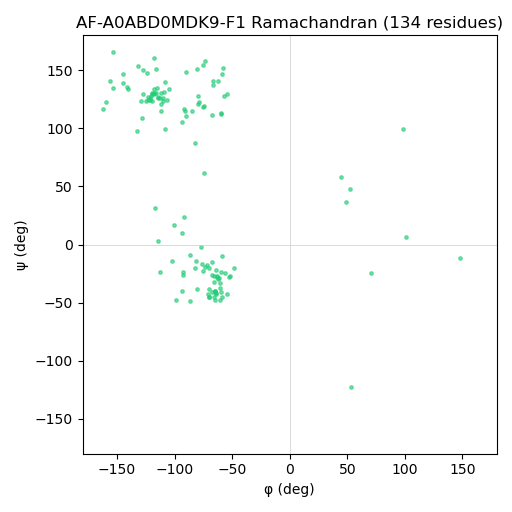U A N 1
ATOM 854 C CA . LEU A 1 109 ? 4.512 -7.450 -0.857 1.00 86.25 109 LE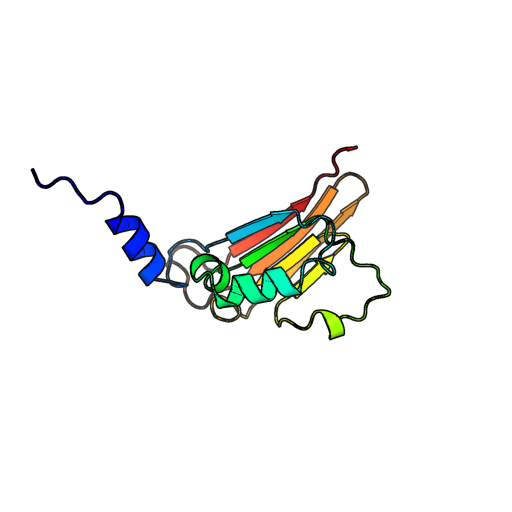U A CA 1
ATOM 855 C C . LEU A 1 109 ? 3.309 -7.624 0.066 1.00 86.25 109 LEU A C 1
ATOM 857 O O . LEU A 1 109 ? 2.237 -7.073 -0.183 1.00 86.25 109 LEU A O 1
ATOM 861 N N . PHE A 1 110 ? 3.510 -8.396 1.129 1.00 89.75 110 PHE A N 1
ATOM 862 C CA . PHE A 1 110 ? 2.517 -8.699 2.149 1.00 89.75 110 PHE A CA 1
ATOM 863 C C . PHE A 1 110 ? 2.920 -8.002 3.440 1.00 89.75 110 PHE A C 1
ATOM 865 O O . PHE A 1 110 ? 4.005 -8.255 3.973 1.00 89.75 110 PHE A O 1
ATOM 872 N N . ILE A 1 111 ? 2.027 -7.181 3.974 1.00 88.88 111 ILE A N 1
ATOM 873 C CA . ILE A 1 111 ? 2.199 -6.528 5.268 1.00 88.88 111 ILE A CA 1
ATOM 874 C C . ILE A 1 111 ? 0.978 -6.787 6.145 1.00 88.88 111 ILE A C 1
ATOM 876 O O . ILE A 1 111 ? -0.139 -6.949 5.659 1.00 88.88 111 ILE A O 1
ATOM 880 N N . ASN A 1 112 ? 1.188 -6.824 7.448 1.00 90.50 112 ASN A N 1
ATOM 881 C CA . ASN A 1 112 ? 0.140 -6.877 8.447 1.00 90.50 112 ASN A CA 1
ATOM 882 C C . ASN A 1 112 ? 0.142 -5.569 9.236 1.00 90.50 112 ASN A C 1
ATOM 884 O O . ASN A 1 112 ? 1.171 -5.163 9.775 1.00 90.50 112 ASN A O 1
ATOM 888 N N . CYS A 1 113 ? -1.017 -4.926 9.290 1.00 89.25 113 CYS A N 1
ATOM 889 C CA . CYS A 1 113 ? -1.233 -3.616 9.883 1.00 89.25 113 CYS A CA 1
ATOM 890 C C . CYS A 1 113 ? -2.249 -3.730 11.020 1.00 89.25 113 CYS A C 1
ATOM 892 O O . CYS A 1 113 ? -3.336 -4.285 10.829 1.00 89.25 113 CYS A O 1
ATOM 894 N N . LYS A 1 114 ? -1.936 -3.170 12.191 1.00 89.75 114 LYS A N 1
ATOM 895 C CA . LYS A 1 114 ? -2.897 -3.021 13.295 1.00 89.75 114 LYS A CA 1
ATOM 896 C C . LYS A 1 114 ? -3.290 -1.552 13.455 1.00 89.75 114 LYS A C 1
ATOM 898 O O . LYS A 1 114 ? -2.519 -0.773 14.019 1.00 89.75 114 LYS A O 1
ATOM 903 N N . PRO A 1 115 ? -4.448 -1.130 12.922 1.00 87.56 115 PRO A N 1
ATOM 904 C CA . PRO A 1 115 ? -4.854 0.263 12.997 1.00 87.56 115 PRO A CA 1
ATOM 905 C C . PRO A 1 115 ? -5.300 0.648 14.404 1.00 87.56 115 PRO A C 1
ATOM 907 O O . PRO A 1 115 ? -5.750 -0.193 15.180 1.00 87.56 115 PRO A O 1
ATOM 910 N N . PHE A 1 116 ? -5.259 1.946 14.706 1.00 85.94 116 PHE A N 1
ATOM 911 C CA . PHE A 1 116 ? -5.719 2.470 16.001 1.00 85.94 116 PHE A CA 1
ATOM 912 C C . PHE A 1 116 ? -7.213 2.245 16.240 1.00 85.94 116 PHE A C 1
ATOM 914 O O . PHE A 1 116 ? -7.669 2.176 17.380 1.00 85.94 116 PHE A O 1
ATOM 921 N N . TYR A 1 117 ? -7.977 2.153 15.153 1.00 83.44 117 TYR A N 1
ATOM 922 C CA . TYR A 1 117 ? -9.404 1.886 15.173 1.00 83.44 117 TYR A CA 1
ATOM 923 C C . TYR A 1 117 ? -9.698 0.728 14.228 1.00 83.44 117 TYR A C 1
ATOM 925 O O . TYR A 1 117 ? -9.636 0.883 13.008 1.00 83.44 117 TYR A O 1
ATOM 933 N N . SER A 1 118 ? -10.043 -0.424 14.792 1.00 79.25 118 SER A N 1
ATOM 934 C CA . SER A 1 118 ? -10.574 -1.558 14.047 1.00 79.25 118 SER A CA 1
ATOM 935 C C . SER A 1 118 ? -12.008 -1.862 14.497 1.00 79.25 118 SER A C 1
ATOM 937 O O . SER A 1 118 ? -12.383 -1.570 15.640 1.00 79.25 118 SER A O 1
ATOM 939 N N . PRO A 1 119 ? -12.861 -2.415 13.617 1.00 80.00 119 PRO A N 1
ATOM 940 C CA . PRO A 1 119 ? -14.127 -2.991 14.050 1.00 80.00 119 PRO A CA 1
ATOM 941 C C . PRO A 1 119 ? -13.879 -4.098 15.072 1.00 80.00 119 PRO A C 1
ATOM 943 O O . PRO A 1 119 ? -12.867 -4.789 15.008 1.00 80.00 119 PRO A O 1
ATOM 946 N N . ARG A 1 120 ? -14.844 -4.326 15.967 1.00 77.00 120 ARG A N 1
ATOM 947 C CA . ARG A 1 120 ? -14.742 -5.327 17.045 1.00 77.00 120 ARG A CA 1
ATOM 948 C C . ARG A 1 120 ? -14.358 -6.734 16.558 1.00 77.00 120 ARG A C 1
ATOM 950 O O . ARG A 1 120 ? -13.786 -7.503 17.320 1.00 77.00 120 ARG A O 1
ATOM 957 N N . GLU A 1 121 ? -14.698 -7.063 15.319 1.00 82.69 121 GLU A N 1
ATOM 958 C CA . GLU A 1 121 ? -14.493 -8.376 14.701 1.00 82.69 121 GLU A CA 1
ATOM 959 C C . GLU A 1 121 ? -13.074 -8.585 14.147 1.00 82.69 121 GLU A C 1
ATOM 961 O O . GLU A 1 121 ? -12.658 -9.727 13.974 1.00 82.69 121 GLU A O 1
ATOM 966 N N . PHE A 1 122 ? -12.319 -7.512 13.884 1.00 80.81 122 PHE A N 1
ATOM 967 C CA . PHE A 1 122 ? -11.013 -7.583 13.225 1.00 80.81 122 PHE A CA 1
ATOM 968 C C . PHE A 1 122 ? -9.929 -6.973 14.115 1.00 80.81 122 PHE A C 1
ATOM 970 O O . PHE A 1 122 ? -10.021 -5.816 14.519 1.00 80.81 122 PHE A O 1
ATOM 977 N N . SER A 1 123 ? -8.878 -7.736 14.413 1.00 82.88 123 SER A N 1
ATOM 978 C CA . SER A 1 123 ? -7.739 -7.275 15.223 1.00 82.88 123 SER A CA 1
ATOM 979 C C . SER A 1 123 ? -6.593 -6.706 14.383 1.00 82.88 123 SER A C 1
ATOM 981 O O . SER A 1 123 ? -5.828 -5.872 14.867 1.00 82.88 123 SER A O 1
ATOM 983 N N . SER A 1 124 ? -6.467 -7.136 13.128 1.00 89.19 124 SER A N 1
ATOM 984 C CA . SER A 1 124 ? -5.463 -6.649 12.186 1.00 89.19 124 SER A CA 1
ATOM 985 C C . SER A 1 124 ? -5.941 -6.796 10.742 1.00 89.19 124 SER A C 1
ATOM 987 O O . SER A 1 124 ? -6.916 -7.495 10.456 1.00 89.19 124 SER A O 1
ATOM 989 N N . PHE A 1 125 ? -5.249 -6.121 9.830 1.00 90.06 125 PHE A N 1
ATOM 990 C CA . PHE A 1 125 ? -5.481 -6.192 8.395 1.00 90.06 125 PHE A CA 1
ATOM 991 C C . PHE A 1 125 ? -4.218 -6.687 7.707 1.00 90.06 125 PHE A C 1
ATOM 993 O O . PHE A 1 125 ? -3.146 -6.114 7.890 1.00 90.06 125 PHE A O 1
ATOM 1000 N N . ILE A 1 126 ? -4.353 -7.722 6.881 1.00 91.75 126 ILE A N 1
ATOM 1001 C CA . ILE A 1 126 ? -3.285 -8.144 5.977 1.00 91.75 126 ILE A CA 1
ATOM 1002 C C . ILE A 1 126 ? -3.506 -7.427 4.652 1.00 91.75 126 ILE A C 1
ATOM 1004 O O . ILE A 1 126 ? -4.524 -7.623 3.989 1.00 91.75 126 ILE A O 1
ATOM 1008 N N . LEU A 1 127 ? -2.556 -6.578 4.289 1.00 90.25 127 LEU A N 1
ATOM 1009 C CA . LEU A 1 127 ? -2.552 -5.830 3.046 1.00 90.25 127 LEU A CA 1
ATOM 1010 C C . LEU A 1 127 ? -1.543 -6.457 2.087 1.00 90.25 127 LEU A C 1
ATOM 1012 O O . LEU A 1 127 ? -0.416 -6.777 2.466 1.00 90.25 127 LEU A O 1
ATOM 1016 N N . VAL A 1 128 ? -1.964 -6.635 0.838 1.00 90.94 128 VAL A N 1
ATOM 1017 C CA . VAL A 1 128 ? -1.155 -7.270 -0.202 1.00 90.94 128 VAL A CA 1
ATOM 1018 C C . VAL A 1 128 ? -1.149 -6.377 -1.435 1.00 90.94 128 VAL A C 1
ATOM 1020 O O . VAL A 1 128 ? -2.209 -6.046 -1.963 1.00 90.94 128 VAL A O 1
ATOM 1023 N N . ASN A 1 129 ? 0.043 -5.993 -1.884 1.00 88.44 129 ASN A N 1
ATOM 1024 C CA . ASN A 1 129 ? 0.264 -5.302 -3.151 1.00 88.44 129 ASN A CA 1
ATOM 1025 C C . ASN A 1 129 ? 0.893 -6.312 -4.099 1.00 88.44 129 ASN A C 1
ATOM 1027 O O . ASN A 1 129 ? 1.893 -6.935 -3.747 1.00 88.44 129 ASN A O 1
ATOM 1031 N N . VAL A 1 130 ? 0.264 -6.502 -5.253 1.00 89.69 130 VAL A N 1
ATOM 1032 C CA . VAL A 1 130 ? 0.645 -7.497 -6.248 1.00 89.69 130 VAL A CA 1
ATOM 1033 C C . VAL A 1 130 ? 0.795 -6.791 -7.581 1.00 89.69 130 VAL A C 1
ATOM 1035 O O . VAL A 1 130 ? -0.111 -6.079 -8.014 1.00 89.69 130 VAL A O 1
ATOM 1038 N N . TYR A 1 131 ? 1.920 -7.027 -8.238 1.00 87.62 131 TYR A N 1
ATOM 1039 C CA . TYR A 1 131 ? 2.177 -6.599 -9.597 1.00 87.62 131 TYR A CA 1
ATOM 1040 C C . TYR A 1 131 ? 2.526 -7.815 -10.452 1.00 87.62 131 TYR A C 1
ATOM 1042 O O . TYR A 1 131 ? 3.398 -8.614 -10.110 1.00 87.62 131 TYR A O 1
ATOM 1050 N N . VAL A 1 132 ? 1.796 -7.949 -11.555 1.00 88.75 132 VAL A N 1
ATOM 1051 C CA . VAL A 1 132 ? 2.020 -8.958 -12.588 1.00 88.75 132 VAL A CA 1
ATOM 1052 C C . VAL A 1 132 ? 2.504 -8.202 -13.823 1.00 88.75 132 VAL A C 1
ATOM 1054 O O . VAL A 1 132 ? 1.746 -7.370 -14.333 1.00 88.75 132 VAL A O 1
ATOM 1057 N N . PRO A 1 133 ? 3.750 -8.424 -14.274 1.00 83.12 133 PRO A N 1
ATOM 1058 C CA . PRO A 1 133 ? 4.260 -7.802 -15.487 1.00 83.12 133 PRO A CA 1
ATOM 1059 C C . PRO A 1 133 ? 3.401 -8.159 -16.708 1.00 83.12 133 PRO A C 1
ATOM 1061 O O . PRO A 1 133 ? 2.863 -9.262 -16.773 1.00 83.12 133 PRO A O 1
ATOM 1064 N N . PRO A 1 134 ? 3.264 -7.252 -17.689 1.00 81.88 134 PRO A N 1
ATOM 1065 C CA . PRO A 1 134 ? 2.452 -7.498 -18.883 1.00 81.88 134 PRO A CA 1
ATOM 1066 C C . PRO A 1 134 ? 2.982 -8.642 -19.762 1.00 81.88 134 PRO A C 1
ATOM 1068 O O . PRO A 1 134 ? 2.204 -9.215 -20.519 1.00 81.88 134 PRO A O 1
ATOM 1071 N N . ASP A 1 135 ? 4.271 -8.971 -19.644 1.00 78.19 135 ASP A N 1
ATOM 1072 C CA . ASP A 1 135 ? 4.952 -10.019 -20.417 1.00 78.19 135 ASP A CA 1
ATOM 1073 C C . ASP A 1 135 ? 4.974 -11.394 -19.704 1.00 78.19 135 ASP A C 1
ATOM 1075 O O . ASP A 1 135 ? 5.712 -12.286 -20.126 1.00 78.19 135 ASP A O 1
ATOM 1079 N N . ALA A 1 136 ? 4.222 -11.549 -18.603 1.00 67.44 136 ALA A N 1
ATOM 1080 C CA . ALA A 1 136 ? 4.177 -12.758 -17.767 1.00 67.44 136 ALA A CA 1
ATOM 1081 C C . ALA A 1 136 ? 3.267 -13.877 -18.306 1.00 67.44 136 ALA A C 1
ATOM 1083 O O . ALA A 1 136 ? 2.242 -13.573 -18.962 1.00 67.44 136 ALA A O 1
#

Mean predicted aligned error: 8.55 Å